Protein 6GP7 (pdb70)

Solvent-accessible surface area: 7954 Å² total; per-residue (Å²): 134,47,105,16,40,21,73,93,0,31,106,75,117,14,110,57,11,111,154,1,28,22,58,69,41,1,2,99,9,1,16,57,0,13,92,0,0,98,45,3,75,120,66,16,110,99,19,80,112,60,15,112,51,17,93,58,121,66,181,130,50,92,18,36,42,136,83,5,70,110,79,108,22,86,70,22,120,162,0,22,74,66,98,42,0,67,132,14,14,64,52,0,51,103,1,1,98,41,2,91,94,69,21,85,110,16,75,109,66,2,56,57,17,106,85,121,104,143,151,34,2,12,42,38,75,134,72,143

InterPro domains:
  IPR007793 DivIVA [PF05103] (8-68)
  IPR007793 DivIVA [PTHR35794] (6-68)
  IPR011229 Cell cycle protein GpsB [MF_02011] (3-94)
  IPR011229 Cell cycle protein GpsB [PIRSF029938] (1-98)
  IPR019933 DivIVA domain [TIGR03544] (8-41)

Structure (mmCIF, N/CA/C/O backbone):
data_6GP7
#
_entry.id   6GP7
#
_cell.length_a   31.472
_cell.length_b   53.753
_cell.length_c   85.912
_cell.angle_alpha   90.000
_cell.angle_beta   90.000
_cell.angle_gamma   90.000
#
_symmetry.space_group_name_H-M   'P 21 21 21'
#
loop_
_entity.id
_entity.type
_entity.pdbx_description
1 polymer 'Cell cycle protein GpsB'
2 polymer PBP1A
3 non-polymer 'MAGNESIUM ION'
4 water water
#
loop_
_atom_site.group_PDB
_atom_site.id
_atom_site.type_symbol
_atom_site.label_atom_id
_atom_site.label_alt_id
_atom_site.label_comp_id
_atom_site.label_asym_id
_atom_site.label_entity_id
_atom_site.label_seq_id
_atom_site.pdbx_PDB_ins_code
_atom_site.Cartn_x
_atom_site.Cartn_y
_atom_site.Cartn_z
_atom_site.occupancy
_atom_site.B_iso_or_equiv
_atom_site.auth_seq_id
_atom_site.auth_comp_id
_atom_site.auth_asym_id
_atom_site.auth_atom_id
_atom_site.pdbx_PDB_model_num
ATOM 1 N N . LYS A 1 4 ? -1.48279 12.28054 1.45413 1.000 52.28784 5 LYS B N 1
ATOM 2 C CA . LYS A 1 4 ? -1.90501 12.18742 0.06473 1.000 45.48081 5 LYS B CA 1
ATOM 3 C C . LYS A 1 4 ? -1.45779 10.85413 -0.53746 1.000 42.21425 5 LYS B C 1
ATOM 4 O O . LYS A 1 4 ? -1.61577 9.79712 0.07409 1.000 47.77264 5 LYS B O 1
ATOM 6 N N . VAL A 1 5 ? -0.89738 10.91001 -1.73309 1.000 44.67509 6 VAL B N 1
ATOM 7 C CA . VAL A 1 5 ? -0.39577 9.71377 -2.39756 1.000 42.57496 6 VAL B CA 1
ATOM 8 C C . VAL A 1 5 ? 0.99308 9.39326 -1.86624 1.000 38.57272 6 VAL B C 1
ATOM 9 O O . VAL A 1 5 ? 1.83391 10.28070 -1.69804 1.000 41.30634 6 VAL B O 1
ATOM 13 N N . LYS A 1 6 ? 1.23772 8.12062 -1.57782 1.000 32.59773 7 LYS B N 1
ATOM 14 C CA . LYS A 1 6 ? 2.48515 7.75632 -0.92011 1.000 38.79065 7 LYS B CA 1
ATOM 15 C C . LYS A 1 6 ? 3.60553 7.47156 -1.91268 1.000 36.99933 7 LYS B C 1
ATOM 16 O O . LYS A 1 6 ? 4.75206 7.86574 -1.68295 1.000 41.54046 7 LYS B O 1
ATOM 22 N N . LEU A 1 7 ? 3.30001 6.81030 -3.01648 1.000 29.70334 8 LEU B N 1
ATOM 23 C CA . LEU A 1 7 ? 4.30533 6.46248 -4.00449 1.000 27.37185 8 LEU B CA 1
ATOM 24 C C . LEU A 1 7 ? 4.13786 7.31931 -5.25513 1.000 31.01883 8 LEU B C 1
ATOM 25 O O . LEU A 1 7 ? 3.24222 8.15948 -5.35962 1.000 36.06987 8 LEU B O 1
ATOM 30 N N . SER A 1 8 ? 5.04674 7.11425 -6.19780 1.000 35.78205 9 SER B N 1
ATOM 31 C CA . SER A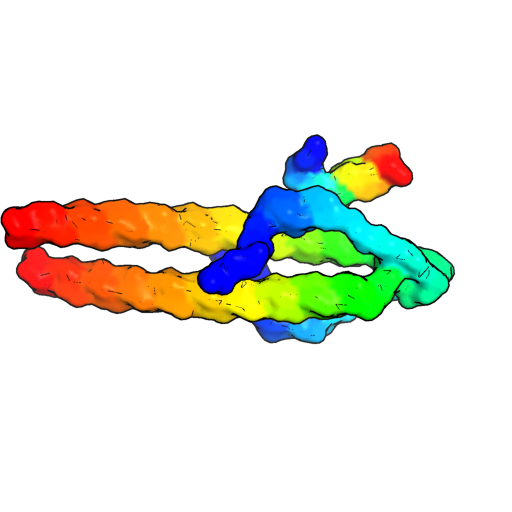 1 8 ? 4.99978 7.73056 -7.51301 1.000 29.35692 9 SER B CA 1
ATOM 32 C C . SER A 1 8 ? 5.41438 6.67506 -8.52012 1.000 29.87752 9 SER B C 1
ATOM 33 O O . SER A 1 8 ? 5.94811 5.62601 -8.15607 1.000 29.30334 9 SER B O 1
ATOM 36 N N . ALA A 1 9 ? 5.15791 6.95640 -9.79763 1.000 29.45677 10 ALA B N 1
ATOM 37 C CA . ALA A 1 9 ? 5.58996 6.04140 -10.84865 1.000 32.41163 10 ALA B CA 1
ATOM 38 C C . ALA A 1 9 ? 7.10291 5.85036 -10.82197 1.000 31.35175 10 ALA B C 1
ATOM 39 O O . ALA A 1 9 ? 7.59754 4.72496 -10.96551 1.000 31.14138 10 ALA B O 1
ATOM 41 N N . LYS A 1 10 ? 7.84850 6.93747 -10.60349 1.000 27.52157 11 LYS B N 1
ATOM 42 C CA . LYS A 1 10 ? 9.30672 6.85745 -10.55100 1.000 27.18574 11 LYS B CA 1
ATOM 43 C C . LYS A 1 10 ? 9.77548 5.99137 -9.38530 1.000 27.26848 11 LYS B C 1
ATOM 44 O O . LYS A 1 10 ? 10.66368 5.15075 -9.55301 1.000 25.32130 11 LYS B O 1
ATOM 47 N N . GLU A 1 11 ? 9.18199 6.17373 -8.20011 1.000 26.32089 12 GLU B N 1
ATOM 48 C CA . GLU A 1 11 ? 9.56077 5.37541 -7.03771 1.000 23.87206 12 GLU B CA 1
ATOM 49 C C . GLU A 1 11 ? 9.26497 3.89058 -7.24587 1.000 27.77202 12 GLU B C 1
ATOM 50 O O . GLU A 1 11 ? 10.02408 3.02970 -6.78850 1.000 26.46816 12 GLU B O 1
ATOM 56 N N . ILE A 1 12 ? 8.14976 3.56665 -7.89878 1.000 24.60407 13 ILE B N 1
ATOM 57 C CA . ILE A 1 12 ? 7.85250 2.16343 -8.17659 1.000 22.06592 13 ILE B CA 1
ATOM 58 C C . ILE A 1 12 ? 8.81853 1.60244 -9.22142 1.000 25.26983 13 ILE B C 1
ATOM 59 O O . ILE A 1 12 ? 9.26460 0.45496 -9.11802 1.000 28.36187 13 ILE B O 1
ATOM 64 N N . LEU A 1 13 ? 9.17743 2.40483 -10.22647 1.000 26.51361 14 LEU B N 1
ATOM 65 C CA . LEU A 1 13 ? 10.15584 1.95266 -11.20929 1.000 26.90604 14 LEU B CA 1
ATOM 66 C C . LEU A 1 13 ? 11.47871 1.59237 -10.55046 1.000 34.26201 14 LEU B C 1
ATOM 67 O O . LEU A 1 13 ? 12.07599 0.55523 -10.86287 1.000 32.42486 14 LEU B O 1
ATOM 72 N N . GLU A 1 14 ? 11.94856 2.42982 -9.63327 1.000 28.33055 15 GLU B N 1
ATOM 73 C CA . GLU A 1 14 ? 13.30394 2.32178 -9.11198 1.000 27.93590 15 GLU B CA 1
ATOM 74 C C . GLU A 1 14 ? 13.39565 1.48049 -7.84631 1.000 27.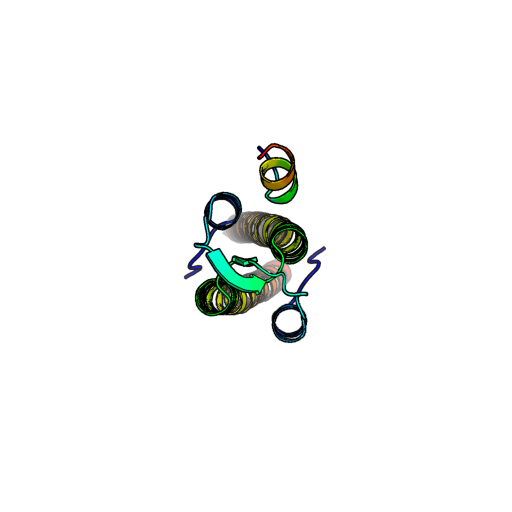23384 15 GLU B C 1
ATOM 75 O O . GLU A 1 14 ? 14.50107 1.26383 -7.34229 1.000 27.68676 15 GLU B O 1
ATOM 81 N N . LYS A 1 15 ? 12.26841 0.98421 -7.33747 1.000 26.95288 16 LYS B N 1
ATOM 82 C CA . LYS A 1 15 ? 12.25937 0.17295 -6.12374 1.000 24.32882 16 LYS B CA 1
ATOM 83 C C . LYS A 1 15 ? 13.06802 -1.10909 -6.28457 1.000 26.68966 16 LYS B C 1
ATOM 84 O O . LYS A 1 15 ? 12.84696 -1.89173 -7.21464 1.000 33.00891 16 LYS B O 1
ATOM 90 N N . GLU A 1 16 ? 13.98483 -1.34557 -5.35178 1.000 24.84659 17 GLU B N 1
ATOM 91 C CA . GLU A 1 16 ? 14.72669 -2.59814 -5.29965 1.000 31.27805 17 GLU B CA 1
ATOM 92 C C . GLU A 1 16 ? 14.26667 -3.40694 -4.09432 1.000 30.76175 17 GLU B C 1
ATOM 93 O O . GLU A 1 16 ? 14.39822 -2.95536 -2.95250 1.000 40.73281 17 GLU B O 1
ATOM 99 N N . PHE A 1 17 ? 13.74122 -4.60245 -4.35148 1.000 22.50124 18 PHE B N 1
ATOM 100 C CA . PHE A 1 17 ? 13.38015 -5.54425 -3.30120 1.000 17.40095 18 PHE B CA 1
ATOM 101 C C . PHE A 1 17 ? 14.56746 -6.43854 -2.97852 1.000 24.69575 18 PHE B C 1
ATOM 102 O O . PHE A 1 17 ? 15.26728 -6.90492 -3.88276 1.000 25.02370 18 PHE B O 1
ATOM 110 N N . LYS A 1 18 ? 14.77644 -6.69532 -1.69464 1.000 23.20872 19 LYS B N 1
ATOM 111 C CA . LYS A 1 18 ? 15.73624 -7.72315 -1.34377 1.000 32.00026 19 LYS B CA 1
ATOM 112 C C . LYS A 1 18 ? 15.16990 -9.08310 -1.72758 1.000 24.41523 19 LYS B C 1
ATOM 113 O O . LYS A 1 18 ? 13.97418 -9.24463 -1.97197 1.000 19.44572 19 LYS B O 1
ATOM 118 N N . THR A 1 19 ? 16.05336 -10.06168 -1.80255 1.000 25.47333 20 THR B N 1
ATOM 119 C CA . THR A 1 19 ? 15.68806 -11.39942 -2.22655 1.000 19.46632 20 THR B CA 1
ATOM 120 C C . THR A 1 19 ? 15.70747 -12.35263 -1.03887 1.000 15.10499 20 THR B C 1
ATOM 121 O O . THR A 1 19 ? 16.22446 -12.04932 0.03602 1.000 17.40382 20 THR B O 1
ATOM 125 N N . GLY A 1 20 ? 15.10435 -13.51023 -1.24765 1.000 19.62770 21 GLY B N 1
ATOM 126 C CA . GLY A 1 20 ? 15.11873 -14.55060 -0.23760 1.000 17.83781 21 GLY B CA 1
ATOM 127 C C . GLY A 1 20 ? 14.67261 -15.84982 -0.85914 1.000 17.81613 21 GLY B C 1
ATOM 128 O O . GLY A 1 20 ? 14.20673 -15.89128 -1.99960 1.000 18.41510 21 GLY B O 1
ATOM 129 N N . VAL A 1 21 ? 14.81020 -16.91481 -0.06964 1.000 18.40990 22 VAL B N 1
ATOM 130 C CA . VAL A 1 21 ? 14.36646 -18.22975 -0.50337 1.000 16.90250 22 VAL B CA 1
ATOM 131 C C . VAL A 1 21 ? 12.85568 -18.21689 -0.70592 1.000 15.44454 22 VAL B C 1
ATOM 132 O O . VAL A 1 21 ? 12.10418 -17.60226 0.06698 1.000 17.82236 22 VAL B O 1
ATOM 136 N N . ARG A 1 22 ? 12.39848 -18.87275 -1.77776 1.000 15.10332 23 ARG B N 1
ATOM 137 C CA . ARG A 1 22 ? 10.96707 -18.94434 -2.10332 1.000 16.34602 23 ARG B CA 1
ATOM 138 C C . ARG A 1 22 ? 10.34079 -17.55692 -2.22017 1.000 18.61486 23 ARG B C 1
ATOM 139 O O . ARG A 1 22 ? 9.14164 -17.38091 -1.98271 1.000 19.67236 23 ARG B O 1
ATOM 147 N N . GLY A 1 23 ? 11.12989 -16.57655 -2.60778 1.000 20.06462 24 GLY B N 1
ATOM 148 C CA . GLY A 1 23 ? 10.57586 -15.28164 -2.91933 1.000 24.00138 24 GLY B CA 1
ATOM 149 C C . GLY A 1 23 ? 9.76234 -15.33994 -4.19462 1.000 25.92821 24 GLY B C 1
ATOM 150 O O . GLY A 1 23 ? 9.80468 -16.30834 -4.95244 1.000 19.33488 24 GLY B O 1
ATOM 151 N N . TYR A 1 24 ? 9.00688 -14.27128 -4.43656 1.000 18.69012 25 TYR B N 1
ATOM 152 C CA . TYR A 1 24 ? 8.21317 -14.19684 -5.65542 1.000 18.96911 25 TYR B CA 1
ATOM 153 C C . TYR A 1 24 ? 9.12510 -14.12159 -6.87247 1.000 20.87842 25 TYR B C 1
ATOM 154 O O . TYR A 1 24 ? 10.11927 -13.39233 -6.87107 1.000 18.67271 25 TYR B O 1
ATOM 163 N N . LYS A 1 25 ? 8.76205 -14.84499 -7.93363 1.000 19.91115 26 LYS B N 1
ATOM 164 C CA . LYS A 1 25 ? 9.54435 -14.80263 -9.16840 1.000 23.35157 26 LYS B CA 1
ATOM 165 C C . LYS A 1 25 ? 9.65903 -13.36622 -9.68274 1.000 24.01047 26 LYS B C 1
ATOM 166 O O . LYS A 1 25 ? 8.65169 -12.68109 -9.86320 1.000 19.08620 26 LYS B O 1
ATOM 168 N N . GLN A 1 26 ? 10.89475 -12.91716 -9.93064 1.000 18.87914 27 GLN B N 1
ATOM 169 C CA . GLN A 1 26 ? 11.13375 -11.51117 -10.25771 1.000 21.08926 27 GLN B CA 1
ATOM 170 C C . GLN A 1 26 ? 10.38885 -11.08922 -11.50892 1.000 23.73392 27 GLN B C 1
ATOM 171 O O . GLN A 1 26 ? 9.87862 -9.96537 -11.58229 1.000 22.44036 27 GLN B O 1
ATOM 177 N N . GLU A 1 27 ? 10.33825 -11.96228 -12.51720 1.000 21.13582 28 GLU B N 1
ATOM 178 C CA . GLU A 1 27 ? 9.66269 -11.60047 -13.75729 1.000 22.95478 28 GLU B CA 1
ATOM 179 C C . GLU A 1 27 ? 8.17556 -11.33884 -13.52489 1.000 24.55305 28 GLU B C 1
ATOM 180 O O . GLU A 1 27 ? 7.61524 -10.37432 -14.06360 1.000 26.76418 28 GLU B O 1
ATOM 186 N N . ASP A 1 28 ? 7.52306 -12.19045 -12.73090 1.000 20.77671 29 ASP B N 1
ATOM 187 C CA . ASP A 1 28 ? 6.11017 -11.99415 -12.40091 1.000 21.36870 29 ASP B CA 1
ATOM 188 C C . ASP A 1 28 ? 5.88582 -10.65517 -11.71367 1.000 19.89801 29 ASP B C 1
ATOM 189 O O . ASP A 1 28 ? 4.96402 -9.91425 -12.06176 1.000 22.92613 29 ASP B O 1
ATOM 194 N N . VAL A 1 29 ? 6.70841 -10.34084 -10.71230 1.000 20.29638 30 VAL B N 1
ATOM 195 C CA . VAL A 1 29 ? 6.50748 -9.11113 -9.94956 1.000 21.85325 30 VAL B CA 1
ATOM 196 C C . VAL A 1 29 ? 6.80778 -7.88971 -10.81246 1.000 22.26596 30 VAL B C 1
ATOM 197 O O . VAL A 1 29 ? 6.09543 -6.87988 -10.74839 1.000 18.11811 30 VAL B O 1
ATOM 201 N N . ASP A 1 30 ? 7.86598 -7.94989 -11.62878 1.000 20.02867 31 ASP B N 1
ATOM 202 C CA . ASP A 1 30 ? 8.25928 -6.75597 -12.37230 1.000 19.61250 31 ASP B CA 1
ATOM 203 C C . ASP A 1 30 ? 7.29204 -6.45836 -13.50738 1.000 21.74773 31 ASP B C 1
ATOM 204 O O . ASP A 1 30 ? 7.02887 -5.28425 -13.80883 1.000 22.78135 31 ASP B O 1
ATOM 209 N N . LYS A 1 31 ? 6.76549 -7.49707 -14.16793 1.000 22.22710 32 LYS B N 1
ATOM 210 C CA . LYS A 1 31 ? 5.75450 -7.25138 -15.19294 1.000 21.23804 32 LYS B CA 1
ATOM 211 C C . LYS A 1 31 ? 4.47506 -6.68186 -14.58833 1.000 18.64245 32 LYS B C 1
ATOM 212 O O . LYS A 1 31 ? 3.81068 -5.84641 -15.21764 1.000 19.63329 32 LYS B O 1
ATOM 218 N N . PHE A 1 32 ? 4.11349 -7.12743 -13.38509 1.000 19.57883 33 PHE B N 1
ATOM 219 C CA . PHE A 1 32 ? 2.91909 -6.61330 -12.71542 1.000 18.81861 33 PHE B CA 1
ATOM 220 C C . PHE A 1 32 ? 3.10968 -5.16768 -12.26573 1.000 19.68930 33 PHE B C 1
ATOM 221 O O . PHE A 1 32 ? 2.20198 -4.33764 -12.41063 1.000 19.24183 33 PHE B O 1
ATOM 229 N N . LEU A 1 33 ? 4.28234 -4.84518 -11.71256 1.000 17.13878 34 LEU B N 1
ATOM 230 C CA . LEU A 1 33 ? 4.52824 -3.47097 -11.28437 1.000 18.59591 34 LEU B CA 1
ATOM 231 C C . LEU A 1 33 ? 4.64968 -2.52049 -12.46913 1.000 18.55390 34 LEU B C 1
ATOM 232 O O . LEU A 1 33 ? 4.37477 -1.32994 -12.31923 1.000 19.65617 34 LEU B O 1
ATOM 237 N N . ASP A 1 34 ? 5.08520 -3.00823 -13.63884 1.000 18.28306 35 ASP B N 1
ATOM 238 C CA . ASP A 1 34 ? 5.10093 -2.15867 -14.83222 1.000 22.64747 35 ASP B CA 1
ATOM 239 C C . ASP A 1 34 ? 3.69025 -1.74429 -15.23537 1.000 19.63163 35 ASP B C 1
ATOM 240 O O . ASP A 1 34 ? 3.48361 -0.65152 -15.77299 1.000 22.28510 35 ASP B O 1
ATOM 245 N N . MET A 1 35 ? 2.70810 -2.61268 -15.02209 1.000 19.84702 36 MET B N 1
ATOM 246 C CA . MET A 1 35 ? 1.33331 -2.20079 -15.28906 1.000 20.47584 36 MET B CA 1
ATOM 247 C C . MET A 1 35 ? 0.86584 -1.17113 -14.27326 1.000 20.50970 36 MET B C 1
ATOM 248 O O . MET A 1 35 ? 0.17966 -0.21013 -14.62850 1.000 26.75246 36 MET B O 1
ATOM 253 N N . ILE A 1 36 ? 1.23147 -1.35639 -13.00423 1.000 20.80705 37 ILE B N 1
ATOM 254 C CA . ILE A 1 36 ? 0.90453 -0.37087 -11.97666 1.000 21.71004 37 ILE B CA 1
ATOM 255 C C . ILE A 1 36 ? 1.54807 0.97895 -12.29920 1.000 26.38463 37 ILE B C 1
ATOM 256 O O . ILE A 1 36 ? 0.93485 2.03803 -12.10585 1.000 23.96060 37 ILE B O 1
ATOM 261 N N . ILE A 1 37 ? 2.78556 0.96537 -12.80529 1.000 22.25406 38 ILE B N 1
ATOM 262 C CA . ILE A 1 37 ? 3.46389 2.20893 -13.16737 1.000 20.16702 38 ILE B CA 1
ATOM 263 C C . ILE A 1 37 ? 2.69113 2.95194 -14.25209 1.000 21.75705 38 ILE B C 1
ATOM 264 O O . ILE A 1 37 ? 2.54657 4.18000 -14.20020 1.000 26.02587 38 ILE B O 1
ATOM 269 N N . LYS A 1 38 ? 2.21044 2.23179 -15.26783 1.000 20.76227 39 LYS B N 1
ATOM 270 C CA . LYS A 1 38 ? 1.41895 2.89015 -16.30290 1.000 22.02542 39 LYS B CA 1
ATOM 271 C C . LYS A 1 38 ? 0.13970 3.46912 -15.71336 1.000 21.72159 39 LYS B C 1
ATOM 272 O O . LYS A 1 38 ? -0.31344 4.54530 -16.12411 1.000 22.53018 39 LYS B O 1
ATOM 278 N N . ASP A 1 39 ? -0.45905 2.76469 -14.74972 1.000 25.23333 40 ASP B N 1
ATOM 279 C CA . ASP A 1 39 ? -1.66342 3.27052 -14.09337 1.000 24.32249 40 ASP B CA 1
ATOM 280 C C . ASP A 1 39 ? -1.38205 4.56148 -13.33336 1.000 24.16216 40 ASP B C 1
ATOM 281 O O . ASP A 1 39 ? -2.17447 5.50404 -13.39997 1.000 23.24347 40 ASP B O 1
ATOM 286 N N . TYR A 1 40 ? -0.27786 4.61759 -12.57568 1.000 20.77257 41 TYR B N 1
ATOM 287 C CA . TYR A 1 40 ? 0.04597 5.85906 -11.87318 1.000 22.31180 41 TYR B CA 1
ATOM 288 C C . TYR A 1 40 ? 0.15368 7.02049 -12.85011 1.000 20.37199 41 TYR B C 1
ATOM 289 O O . TYR A 1 40 ? -0.29566 8.13270 -12.55537 1.000 24.28412 41 TYR B O 1
ATOM 298 N N . GLU A 1 41 ? 0.76971 6.78297 -14.01117 1.000 21.34586 42 GLU B N 1
ATOM 299 C CA . GLU A 1 41 ? 0.87429 7.82987 -15.01983 1.000 24.70922 42 GLU B CA 1
ATOM 300 C C . GLU A 1 41 ? -0.50311 8.23306 -15.52679 1.000 27.72953 42 GLU B C 1
ATOM 301 O O . GLU A 1 41 ? -0.78401 9.42332 -15.72206 1.000 24.86017 42 GLU B O 1
ATOM 307 N N . THR A 1 42 ? -1.37519 7.25017 -15.74558 1.000 24.89415 43 THR B N 1
ATOM 308 C CA . THR A 1 42 ? -2.72403 7.53279 -16.22712 1.000 26.58474 43 THR B CA 1
ATOM 309 C C . THR A 1 42 ? -3.49756 8.35031 -15.20245 1.000 24.72308 43 THR B C 1
ATOM 310 O O . THR A 1 42 ? -4.13814 9.35273 -15.54417 1.000 24.92946 43 THR B O 1
ATOM 314 N N . PHE A 1 43 ? -3.41294 7.94728 -13.93182 1.000 23.99264 44 PHE B N 1
ATOM 315 C CA . PHE A 1 43 ? -4.08755 8.65263 -12.84332 1.000 24.66586 44 PHE B CA 1
ATOM 316 C C . PHE A 1 43 ? -3.64012 10.10714 -12.76380 1.000 28.84698 44 PHE B C 1
ATOM 317 O O . PHE A 1 43 ? -4.46268 11.01832 -12.62804 1.000 24.67576 44 PHE B O 1
ATOM 325 N N . HIS A 1 44 ? -2.32948 10.34292 -12.82428 1.000 26.82310 45 HIS B N 1
ATOM 326 C CA . HIS A 1 44 ? -1.82451 11.70195 -12.68579 1.000 32.47408 45 HIS B CA 1
ATOM 327 C C . HIS A 1 44 ? -2.20541 12.55657 -13.88385 1.000 32.69575 45 HIS B C 1
ATOM 328 O O . HIS A 1 44 ? -2.53848 13.73298 -13.72670 1.000 29.45315 45 HIS B O 1
ATOM 335 N N . GLN A 1 45 ? -2.17431 11.98567 -15.08677 1.000 30.65008 46 GLN B N 1
ATOM 336 C CA . GLN A 1 45 ? -2.57179 12.75889 -16.25663 1.000 31.19759 46 GLN B CA 1
ATOM 337 C C . GLN A 1 45 ? -4.04313 13.13727 -16.18693 1.000 31.06447 46 GLN B C 1
ATOM 338 O O . GLN A 1 45 ? -4.41346 14.26936 -16.51277 1.000 33.16191 46 GLN B O 1
ATOM 344 N N . GLU A 1 46 ? -4.89640 12.20804 -15.76239 1.000 30.54847 47 GLU B N 1
ATOM 345 C CA . GLU A 1 46 ? -6.31224 12.52745 -15.63736 1.000 29.92746 47 GLU B CA 1
ATOM 346 C C . GLU A 1 46 ? -6.54021 13.61454 -14.59445 1.000 28.90046 47 GLU B C 1
ATOM 347 O O . GLU A 1 46 ? -7.33395 14.53807 -14.80973 1.000 30.76764 47 GLU B O 1
ATOM 353 N N . ILE A 1 47 ? -5.84547 13.52992 -13.46093 1.000 28.31513 48 ILE B N 1
ATOM 354 C CA . ILE A 1 47 ? -6.00474 14.54038 -12.41524 1.000 26.20140 48 ILE B CA 1
ATOM 355 C C . ILE A 1 47 ? -5.55260 15.90325 -12.91720 1.000 27.93000 48 ILE B C 1
ATOM 356 O O . ILE A 1 47 ? -6.24699 16.91185 -12.73322 1.000 29.23846 48 ILE B O 1
ATOM 361 N N . GLU A 1 48 ? -4.39381 15.95850 -13.58246 1.000 33.11123 49 GLU B N 1
ATOM 362 C CA . GLU A 1 48 ? -3.93918 17.23236 -14.13972 1.000 36.20279 49 GLU B CA 1
ATOM 363 C C . GLU A 1 48 ? -4.92372 17.77364 -15.16354 1.000 36.31024 49 GLU B C 1
ATOM 364 O O . GLU A 1 48 ? -5.17771 18.98039 -15.20181 1.000 38.37225 49 GLU B O 1
ATOM 370 N N . GLU A 1 49 ? -5.46989 16.90477 -16.01893 1.000 35.70966 50 GLU B N 1
ATOM 371 C CA . GLU A 1 49 ? -6.47613 17.35590 -16.97701 1.000 33.77352 50 GLU B CA 1
ATOM 372 C C . GLU A 1 49 ? -7.67816 17.94457 -16.25324 1.000 31.78731 50 GLU B C 1
ATOM 373 O O .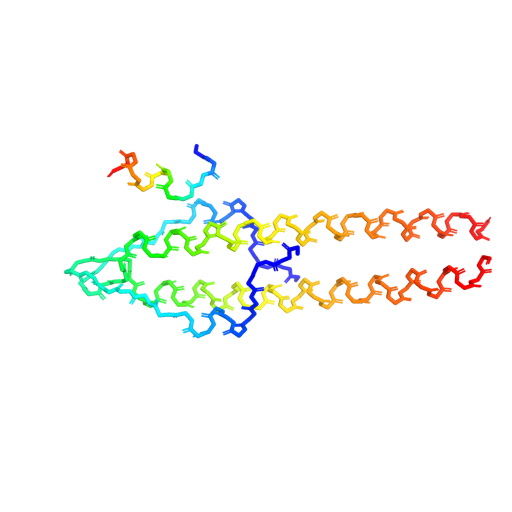 GLU A 1 49 ? -8.18861 19.00434 -16.62752 1.000 33.66518 50 GLU B O 1
ATOM 379 N N . LEU A 1 50 ? -8.15274 17.25790 -15.21604 1.000 34.00121 51 LEU B N 1
ATOM 380 C CA . LEU A 1 50 ? -9.33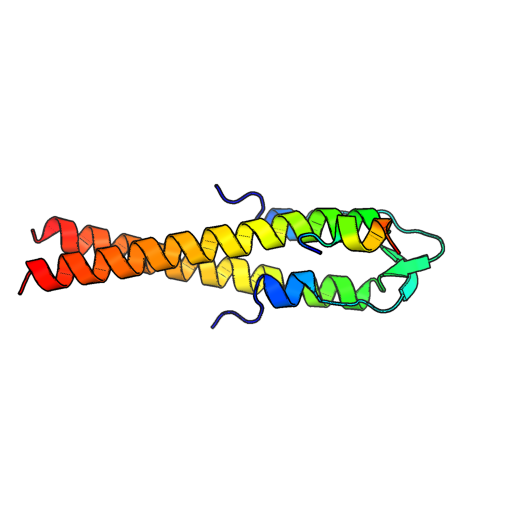647 17.72086 -14.50121 1.000 32.52559 51 LEU B CA 1
ATOM 381 C C . LEU A 1 50 ? -9.04845 18.98857 -13.71243 1.000 30.81123 51 LEU B C 1
ATOM 382 O O . LEU A 1 50 ? -9.88290 19.90007 -13.66644 1.000 30.43068 51 LEU B O 1
ATOM 387 N N . GLN A 1 51 ? -7.88133 19.05956 -13.06923 1.000 29.35116 52 GLN B N 1
ATOM 388 C CA . GLN A 1 51 ? -7.51962 20.27644 -12.34998 1.000 32.96362 52 GLN B CA 1
ATOM 389 C C . GLN A 1 51 ? -7.43306 21.46926 -13.29300 1.000 37.17050 52 GLN B C 1
ATOM 390 O O . GLN A 1 51 ? -7.81297 22.58925 -12.92746 1.000 36.58830 52 GLN B O 1
ATOM 396 N N . GLN A 1 52 ? -6.94436 21.25361 -14.51461 1.000 37.33047 53 GLN B N 1
ATOM 397 C CA . GLN A 1 52 ? -6.89373 22.35386 -15.47298 1.000 37.65601 53 GLN B CA 1
ATOM 398 C C . GLN A 1 52 ? -8.28561 22.73659 -15.95315 1.000 35.51737 53 GLN B C 1
ATOM 399 O O . GLN A 1 52 ? -8.58430 23.92518 -16.12052 1.000 38.40646 53 GLN B O 1
ATOM 405 N N . GLU A 1 53 ? -9.14597 21.74877 -16.20619 1.000 36.14828 54 GLU B N 1
ATOM 406 C CA . GLU A 1 53 ? -10.51472 22.06945 -16.59155 1.000 41.82562 54 GLU B CA 1
ATOM 407 C C . GLU A 1 53 ? -11.22132 22.82222 -15.47418 1.000 36.39361 54 GLU B C 1
ATOM 408 O O . GLU A 1 53 ? -11.86323 23.84633 -15.71487 1.000 35.83747 54 GLU B O 1
ATOM 414 N N . ASN A 1 54 ? -11.11354 22.31100 -14.24432 1.000 37.35947 55 ASN B N 1
ATOM 415 C CA . ASN A 1 54 ? -11.68011 22.96684 -13.06766 1.000 40.97806 55 ASN B CA 1
ATOM 416 C C . ASN A 1 54 ? -11.25508 24.42602 -12.99310 1.000 40.55028 55 ASN B C 1
ATOM 417 O O . ASN A 1 54 ? -12.07130 25.31835 -12.73518 1.000 38.57855 55 ASN B O 1
ATOM 422 N N . LEU A 1 55 ? -9.97192 24.68825 -13.22930 1.000 41.48523 56 LEU B N 1
ATOM 423 C CA . LEU A 1 55 ? -9.48730 26.05870 -13.17653 1.000 42.68721 56 LEU B CA 1
ATOM 424 C C . LEU A 1 55 ? -10.10512 26.90948 -14.28122 1.000 45.22234 56 LEU B C 1
ATOM 425 O O . LEU A 1 55 ? -10.51078 28.05202 -14.03463 1.000 43.81975 56 LEU B O 1
ATOM 430 N N . GLN A 1 56 ? -10.19436 26.36767 -15.50284 1.000 43.08373 57 GLN B N 1
ATOM 431 C CA . GLN A 1 56 ? -10.74854 27.13602 -16.61395 1.000 43.81644 57 GLN B CA 1
ATOM 432 C C . GLN A 1 56 ? -12.23633 27.39927 -16.41771 1.000 45.31741 57 GLN B C 1
ATOM 433 O O . GLN A 1 56 ? -12.72299 28.48858 -16.74161 1.000 43.69247 57 GLN B O 1
ATOM 435 N N . LEU A 1 57 ? -12.97733 26.41732 -15.89051 1.000 44.90533 58 LEU B N 1
ATOM 436 C CA . LEU A 1 57 ? -14.39551 26.63756 -15.61608 1.000 41.64400 58 LEU B CA 1
ATOM 437 C C . LEU A 1 57 ? -14.57994 27.72375 -14.56585 1.000 43.86196 58 LEU B C 1
ATOM 438 O O . LEU A 1 57 ? -15.45059 28.59216 -14.70185 1.000 43.49060 58 LEU B O 1
ATOM 443 N N . LYS A 1 58 ? -13.76109 27.69126 -13.51239 1.000 39.12713 59 LYS B N 1
ATOM 444 C CA . LYS A 1 58 ? -13.82751 28.72312 -12.48694 1.000 43.89572 59 LYS B CA 1
ATOM 445 C C . LYS A 1 58 ? -13.57907 30.10354 -13.08545 1.000 44.34990 59 LYS B C 1
ATOM 446 O O . LYS A 1 58 ? -14.34640 31.04468 -12.84132 1.000 38.22403 59 LYS B O 1
ATOM 452 N N . LYS A 1 59 ? -12.52155 30.23750 -13.89439 1.000 42.10756 60 LYS B N 1
ATOM 453 C CA . LYS A 1 59 ? -12.20172 31.54091 -14.47554 1.000 43.72714 60 LYS B CA 1
ATOM 454 C C . LYS A 1 59 ? -13.35053 32.06934 -15.32854 1.000 48.91301 60 LYS B C 1
ATOM 455 O O . LYS A 1 59 ? -13.66657 33.26542 -15.28440 1.000 46.96109 60 LYS B O 1
ATOM 457 N N . GLN A 1 60 ? -13.99656 31.19328 -16.10252 1.000 47.41960 61 GLN B N 1
ATOM 458 C CA . GLN A 1 60 ? -15.11365 31.61772 -16.93910 1.000 54.53762 61 GLN B CA 1
ATOM 459 C C . GLN A 1 60 ? -16.33985 32.00510 -16.12407 1.000 59.44915 61 GLN B C 1
ATOM 460 O O . GLN A 1 60 ? -17.20363 32.72372 -16.63433 1.000 60.85218 61 GLN B O 1
ATOM 466 N N . LEU A 1 61 ? -16.4360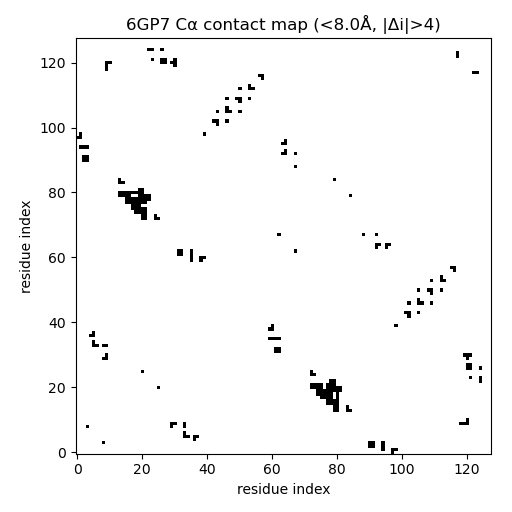7 31.55379 -14.87362 1.000 60.53434 62 LEU B N 1
ATOM 467 C CA . LEU A 1 61 ? -17.56345 31.94337 -14.03621 1.000 55.34254 62 LEU B CA 1
ATOM 468 C C . LEU A 1 61 ? -17.39217 33.34827 -13.47593 1.000 56.78404 62 LEU B C 1
ATOM 469 O O . LEU A 1 61 ? -18.37548 34.08276 -13.32990 1.000 61.64292 62 LEU B O 1
ATOM 474 N N . GLU A 1 62 ? -16.16680 33.74683 -13.16066 1.000 53.48797 63 GLU B N 1
ATOM 475 C CA . GLU A 1 62 ? -15.96570 35.07583 -12.60234 1.000 62.97650 63 GLU B CA 1
ATOM 476 C C . GLU A 1 62 ? -15.78137 36.12122 -13.69592 1.000 68.13386 63 GLU B C 1
ATOM 477 O O . GLU A 1 62 ? -16.02438 35.84641 -14.87099 1.000 73.72779 63 GLU B O 1
ATOM 483 N N . LYS B 1 4 ? -8.72568 2.59410 -19.69996 1.000 44.18274 5 LYS A N 1
ATOM 484 C CA . LYS B 1 4 ? -7.64831 3.51541 -19.35484 1.000 46.87520 5 LYS A CA 1
ATOM 485 C C . LYS B 1 4 ? -6.75716 2.89990 -18.27894 1.000 43.99843 5 LYS A C 1
ATOM 486 O O . LYS B 1 4 ? -5.59756 2.56252 -18.52232 1.000 45.86934 5 LYS A O 1
ATOM 488 N N . VAL B 1 5 ? -7.30452 2.74029 -17.08850 1.000 42.54515 6 VAL A N 1
ATOM 489 C CA . VAL B 1 5 ? -6.58657 2.11204 -15.98778 1.000 34.76330 6 VAL A CA 1
ATOM 490 C C . VAL B 1 5 ? -6.68193 0.59677 -16.13146 1.000 33.81886 6 VAL A C 1
ATOM 491 O O . VAL B 1 5 ? -7.76711 0.05031 -16.35916 1.000 38.30082 6 VAL A O 1
ATOM 495 N N . LYS B 1 6 ? -5.54147 -0.08219 -15.99463 1.000 29.11584 7 LYS A N 1
ATOM 496 C CA . LYS B 1 6 ? -5.42718 -1.52541 -16.18304 1.000 35.36441 7 LYS A CA 1
ATOM 497 C C . LYS B 1 6 ? -5.77258 -2.32488 -14.93195 1.000 30.06224 7 LYS A C 1
ATOM 498 O O . LYS B 1 6 ? -6.39878 -3.38402 -15.02858 1.000 34.03717 7 LYS A O 1
ATOM 504 N N . LEU B 1 7 ? -5.35706 -1.87422 -13.76053 1.000 25.44352 8 LEU A N 1
ATOM 505 C CA . LEU B 1 7 ? -5.52584 -2.67483 -12.55996 1.000 27.74191 8 LEU A CA 1
ATOM 506 C C . LEU B 1 7 ? -6.49882 -1.99866 -11.59669 1.000 26.77882 8 LEU A C 1
ATOM 507 O O . LEU B 1 7 ? -7.12705 -0.98778 -11.91286 1.000 28.19652 8 LEU A O 1
ATOM 512 N N . SER B 1 8 ? -6.61506 -2.57065 -10.40433 1.000 31.02193 9 SER A N 1
ATOM 513 C CA . SER B 1 8 ? -7.53070 -2.08823 -9.38452 1.000 27.80535 9 SER A CA 1
ATOM 514 C C . SER B 1 8 ? -7.05838 -2.65254 -8.06171 1.000 29.58234 9 SER A C 1
ATOM 515 O O . SER B 1 8 ? -6.25005 -3.58385 -8.02605 1.000 24.52696 9 SER A O 1
ATOM 518 N N . ALA B 1 9 ? -7.56426 -2.07298 -6.97163 1.000 24.88119 10 ALA A N 1
ATOM 519 C CA . ALA B 1 9 ? -7.28168 -2.62893 -5.65375 1.000 29.18599 10 ALA A CA 1
ATOM 520 C C . ALA B 1 9 ? -7.56517 -4.12787 -5.61150 1.000 27.41551 10 ALA A C 1
ATOM 521 O O . ALA B 1 9 ? -6.75752 -4.90602 -5.09480 1.000 23.71202 10 ALA A O 1
ATOM 523 N N . LYS B 1 10 ? -8.70739 -4.55199 -6.15680 1.000 23.87335 11 LYS A N 1
ATOM 524 C CA . LYS B 1 10 ? -9.08707 -5.95367 -6.05169 1.000 22.35917 11 LYS A CA 1
ATOM 525 C C . LYS B 1 10 ? -8.22207 -6.83262 -6.95060 1.000 18.66010 11 LYS A C 1
ATOM 526 O O . LYS B 1 10 ? -7.85957 -7.94603 -6.56927 1.000 20.42049 11 LYS A O 1
ATOM 532 N N . GLU B 1 11 ? -7.85702 -6.33873 -8.13687 1.000 21.38044 12 GLU A N 1
ATOM 533 C CA . GLU B 1 11 ? -6.96593 -7.10361 -8.99997 1.000 20.91093 12 GLU A CA 1
ATOM 534 C C . GLU B 1 11 ? -5.58237 -7.25973 -8.37961 1.000 21.83987 12 GLU A C 1
ATOM 535 O O . GLU B 1 11 ? -4.93581 -8.29664 -8.56862 1.000 17.94223 12 GLU A O 1
ATOM 541 N N . ILE B 1 12 ? -5.12043 -6.26337 -7.62310 1.000 18.11838 13 ILE A N 1
ATOM 542 C CA . ILE B 1 12 ? -3.81965 -6.39626 -6.96673 1.000 18.78730 13 ILE A CA 1
ATOM 543 C C . ILE B 1 12 ? -3.88486 -7.42473 -5.84531 1.000 20.03315 13 ILE A C 1
ATOM 544 O O . ILE B 1 12 ? -2.96573 -8.23582 -5.67381 1.000 22.47154 13 ILE A O 1
ATOM 549 N N . LEU B 1 13 ? -4.96601 -7.40434 -5.05858 1.000 18.85999 14 LEU A N 1
ATOM 550 C CA . LEU B 1 13 ? -5.13118 -8.38551 -3.99195 1.000 21.48083 14 LEU A CA 1
ATOM 551 C C . LEU B 1 13 ? -5.19520 -9.79915 -4.55943 1.000 20.37143 14 LEU A C 1
ATOM 552 O O . LEU B 1 13 ? -4.65743 -10.74578 -3.96898 1.000 23.60411 14 LEU A O 1
ATOM 554 N N . GLU B 1 14 ? -5.88066 -9.96967 -5.69149 1.000 16.81158 15 GLU A N 1
ATOM 555 C CA . GLU B 1 14 ? -6.08861 -11.30182 -6.24800 1.000 17.49523 15 GLU A CA 1
ATOM 556 C C . GLU B 1 14 ? -4.85064 -11.84360 -6.95084 1.000 20.44179 15 GLU A C 1
ATOM 557 O O . GLU B 1 14 ? -4.73886 -13.06051 -7.13084 1.000 24.10690 15 GLU A O 1
ATOM 563 N N . LYS B 1 15 ? -3.92471 -10.97582 -7.33921 1.000 19.83888 16 LYS A N 1
ATOM 564 C CA . LYS B 1 15 ? -2.76815 -11.40029 -8.12259 1.000 17.76339 16 LYS A CA 1
ATOM 565 C C . LYS B 1 15 ? -1.92544 -12.42667 -7.37181 1.000 20.07944 16 LYS A C 1
ATOM 566 O O . LYS B 1 15 ? -1.50566 -12.18927 -6.23622 1.000 22.44144 16 LYS A O 1
ATOM 572 N N . GLU B 1 16 ? -1.66611 -13.56554 -8.02074 1.000 19.53613 17 GLU A N 1
ATOM 573 C CA . GLU B 1 16 ? -0.77407 -14.59663 -7.50576 1.000 21.75808 17 GLU A CA 1
ATOM 574 C C . GLU B 1 16 ? 0.55513 -14.50941 -8.24191 1.000 21.75237 17 GLU A C 1
ATOM 575 O O . GLU B 1 16 ? 0.58900 -14.26882 -9.45021 1.000 29.22887 17 GLU A O 1
ATOM 578 N N . PHE B 1 17 ? 1.65002 -14.67913 -7.51623 1.000 21.82169 18 PHE A N 1
ATOM 579 C CA . PHE B 1 17 ? 2.97364 -14.69868 -8.12383 1.000 21.87833 18 PHE A CA 1
ATOM 580 C C . PHE B 1 17 ? 3.58053 -16.08037 -7.97141 1.000 20.15678 18 PHE A C 1
ATOM 581 O O . PHE B 1 17 ? 3.50903 -16.68096 -6.89770 1.000 22.63091 18 PHE A O 1
ATOM 589 N N . LYS B 1 18 ? 4.19325 -16.57735 -9.03360 1.000 19.84438 19 LYS A N 1
ATOM 590 C CA . LYS B 1 18 ? 4.98243 -17.78987 -8.88650 1.000 25.61041 19 LYS A CA 1
ATOM 591 C C . LYS B 1 18 ? 6.15584 -17.51434 -7.95722 1.000 23.02568 19 LYS A C 1
ATOM 592 O O . LYS B 1 18 ? 6.59691 -16.37813 -7.79744 1.000 23.02409 19 LYS A O 1
ATOM 595 N N . THR B 1 19 ? 6.65388 -18.56084 -7.31743 1.000 23.94318 20 THR A N 1
ATOM 596 C CA . THR B 1 19 ? 7.86464 -18.41550 -6.52787 1.000 24.41673 20 THR A CA 1
ATOM 597 C C . THR B 1 19 ? 9.01379 -19.13215 -7.22565 1.000 23.43883 20 THR A C 1
ATOM 598 O O . THR B 1 19 ? 8.81138 -19.97718 -8.09875 1.000 24.23221 20 THR A O 1
ATOM 602 N N . GLY B 1 20 ? 10.23752 -18.76042 -6.86082 1.000 23.18510 21 GLY A N 1
ATOM 603 C CA . GLY B 1 20 ? 11.41682 -19.45151 -7.33025 1.000 27.21263 21 GLY A CA 1
ATOM 604 C C . GLY B 1 20 ? 12.18533 -20.01017 -6.14931 1.000 28.31319 21 GLY A C 1
ATOM 605 O O . GLY B 1 20 ? 11.83542 -19.77467 -4.99277 1.000 25.82414 21 GLY A O 1
ATOM 606 N N . VAL B 1 21 ? 13.24775 -20.75995 -6.46280 1.000 20.10527 22 VAL A N 1
ATOM 607 C CA . VAL B 1 21 ? 14.20914 -21.10133 -5.41863 1.000 19.39485 22 VAL A CA 1
ATOM 608 C C . VAL B 1 21 ? 14.60173 -19.84133 -4.66467 1.000 16.02595 22 VAL A C 1
ATOM 609 O O . VAL B 1 21 ? 14.63568 -19.81222 -3.43113 1.000 19.26807 22 VAL A O 1
ATOM 613 N N . ARG B 1 22 ? 14.87940 -18.76566 -5.40171 1.000 15.89551 23 ARG A N 1
ATOM 614 C CA . ARG B 1 22 ? 15.01582 -17.44512 -4.82425 1.000 14.57112 23 ARG A CA 1
ATOM 615 C C . ARG B 1 22 ? 14.11171 -16.49930 -5.60226 1.000 18.48081 23 ARG A C 1
ATOM 616 O O . ARG B 1 22 ? 13.78770 -16.74385 -6.76308 1.000 17.30487 23 ARG A O 1
ATOM 624 N N . GLY B 1 23 ? 13.70778 -15.42088 -4.94791 1.000 18.97365 24 GLY A N 1
ATOM 625 C CA . GLY B 1 23 ? 12.93669 -14.38902 -5.61397 1.000 18.95440 24 GLY A CA 1
ATOM 626 C C . GLY B 1 23 ? 12.90186 -13.16994 -4.72793 1.000 20.87086 24 GLY A C 1
ATOM 627 O O . GLY B 1 23 ? 13.58647 -13.11430 -3.70558 1.000 20.65840 24 GLY A O 1
ATOM 628 N N . TYR B 1 24 ? 12.08360 -12.19447 -5.11400 1.000 20.40435 25 TYR A N 1
ATOM 629 C CA . TYR B 1 24 ? 11.86769 -11.03895 -4.24693 1.000 18.70083 25 TYR A CA 1
ATOM 630 C C . TYR B 1 24 ? 11.20567 -11.45905 -2.93176 1.000 16.37364 25 TYR A C 1
ATOM 631 O O . TYR B 1 24 ? 10.20500 -12.18419 -2.92800 1.000 18.61641 25 TYR A O 1
ATOM 640 N N . LYS B 1 25 ? 11.74445 -10.97681 -1.80977 1.000 17.13127 26 LYS A N 1
ATOM 641 C CA . LYS B 1 25 ? 11.19873 -11.30740 -0.49647 1.000 17.96203 26 LYS A CA 1
ATOM 642 C C . LYS B 1 25 ? 9.70264 -11.01652 -0.44682 1.000 21.91947 26 LYS A C 1
ATOM 643 O O . LYS B 1 25 ? 9.26087 -9.90410 -0.73949 1.000 17.96191 26 LYS A O 1
ATOM 649 N N . GLN B 1 26 ? 8.92186 -12.03012 -0.08642 1.000 18.94627 27 GLN A N 1
ATOM 650 C CA . GLN B 1 26 ? 7.46669 -11.89943 -0.21322 1.000 20.70138 27 GLN A CA 1
ATOM 651 C C . GLN B 1 26 ? 6.92489 -10.82832 0.71658 1.000 19.02306 27 GLN A C 1
ATOM 652 O O . GLN B 1 26 ? 6.01512 -10.07468 0.34574 1.000 21.38773 27 GLN A O 1
ATOM 658 N N . GLU B 1 27 ? 7.48039 -10.74136 1.92827 1.000 15.95073 28 GLU A N 1
ATOM 659 C CA . GLU B 1 27 ? 7.04078 -9.73870 2.87839 1.000 15.83803 28 GLU A CA 1
ATOM 660 C C . GLU B 1 27 ? 7.19962 -8.33413 2.31001 1.000 25.41908 28 GLU A C 1
ATOM 661 O O . GLU B 1 27 ? 6.27992 -7.51304 2.40741 1.000 19.73355 28 GLU A O 1
ATOM 667 N N . ASP B 1 28 ? 8.35362 -8.05091 1.70286 1.000 19.12165 29 ASP A N 1
ATOM 668 C CA . ASP B 1 28 ? 8.63779 -6.71627 1.19430 1.000 20.26202 29 ASP A CA 1
ATOM 669 C C . ASP B 1 28 ? 7.75802 -6.36646 -0.00216 1.000 19.69902 29 ASP A C 1
ATOM 670 O O . ASP B 1 28 ? 7.32653 -5.21132 -0.13712 1.000 19.82953 29 ASP A O 1
ATOM 675 N N . VAL B 1 29 ? 7.54937 -7.32255 -0.91450 1.000 15.19438 30 VAL A N 1
ATOM 676 C CA . VAL B 1 29 ? 6.67294 -7.08119 -2.05676 1.000 17.00173 30 VAL A CA 1
ATOM 677 C C . VAL B 1 29 ? 5.24889 -6.79339 -1.57665 1.000 20.11366 30 VAL A C 1
ATOM 678 O O . VAL B 1 29 ? 4.61975 -5.82226 -2.01268 1.000 18.51349 30 VAL A O 1
ATOM 682 N N . ASP B 1 30 ? 4.73164 -7.62074 -0.66174 1.000 18.51466 31 ASP A N 1
ATOM 683 C CA . ASP B 1 30 ? 3.34755 -7.44729 -0.20095 1.000 20.07253 31 ASP A CA 1
ATOM 684 C C . ASP B 1 30 ? 3.16305 -6.10814 0.49383 1.000 19.18537 31 ASP A C 1
ATOM 685 O O . ASP B 1 30 ? 2.12379 -5.45700 0.33788 1.000 20.78424 31 ASP A O 1
ATOM 690 N N . LYS B 1 31 ? 4.11988 -5.72245 1.34631 1.000 13.31616 32 LYS A N 1
ATOM 691 C CA . LYS B 1 31 ? 3.97307 -4.44304 2.03552 1.000 16.97809 32 LYS A CA 1
ATOM 692 C C . LYS B 1 31 ? 4.00990 -3.28718 1.04519 1.000 18.44053 32 LYS A C 1
ATOM 693 O O . LYS B 1 31 ? 3.33703 -2.26738 1.25604 1.000 20.13591 32 LYS A O 1
ATOM 699 N N . PHE B 1 32 ? 4.78180 -3.42667 -0.04203 1.000 19.50938 33 PHE A N 1
ATOM 700 C CA . PHE B 1 32 ? 4.79415 -2.41482 -1.09937 1.000 19.31559 33 PHE A CA 1
ATOM 701 C C . PHE B 1 32 ? 3.44874 -2.36744 -1.82550 1.000 17.00967 33 PHE A C 1
ATOM 702 O O . PHE B 1 32 ? 2.91785 -1.28280 -2.09611 1.000 18.16110 33 PHE A O 1
ATOM 710 N N . LEU B 1 33 ? 2.88923 -3.53455 -2.14177 1.000 15.73958 34 LEU A N 1
ATOM 711 C CA . LEU B 1 33 ? 1.58312 -3.60974 -2.78544 1.000 17.35970 34 LEU A CA 1
ATOM 712 C C . LEU B 1 33 ? 0.48496 -3.01968 -1.90902 1.000 16.52290 34 LEU A C 1
ATOM 713 O O . LEU B 1 33 ? -0.50916 -2.50520 -2.43062 1.000 18.42998 34 LEU A O 1
ATOM 718 N N . ASP B 1 34 ? 0.62339 -3.12640 -0.58616 1.000 16.24980 35 ASP A N 1
ATOM 719 C CA . ASP B 1 34 ? -0.35652 -2.53715 0.32936 1.000 17.92694 35 ASP A CA 1
ATOM 720 C C . ASP B 1 34 ? -0.39132 -1.01096 0.20461 1.000 22.07036 35 ASP A C 1
ATOM 721 O O . ASP B 1 34 ? -1.46326 -0.39377 0.24476 1.000 18.93344 35 ASP A O 1
ATOM 726 N N . MET B 1 35 ? 0.77488 -0.38444 0.07434 1.000 17.48138 36 MET A N 1
ATOM 727 C CA . MET B 1 35 ? 0.82392 1.05737 -0.16179 1.000 20.60757 36 MET A CA 1
ATOM 728 C C . MET B 1 35 ? 0.23528 1.41409 -1.51756 1.000 23.80318 36 MET A C 1
ATOM 729 O O . MET B 1 35 ? -0.46389 2.42504 -1.64762 1.000 25.45132 36 MET A O 1
ATOM 734 N N . ILE B 1 36 ? 0.50590 0.59477 -2.53767 1.000 17.87472 37 ILE A N 1
ATOM 735 C CA . ILE B 1 36 ? -0.02750 0.85338 -3.87313 1.000 17.81470 37 ILE A CA 1
ATOM 736 C C . ILE B 1 36 ? -1.55007 0.78602 -3.86757 1.000 21.28493 37 ILE A C 1
ATOM 737 O O . ILE B 1 36 ? -2.22502 1.59783 -4.51717 1.000 20.78588 37 ILE A O 1
ATOM 742 N N . ILE B 1 37 ? -2.11267 -0.19164 -3.15286 1.000 18.67619 38 ILE A N 1
ATOM 743 C CA . ILE B 1 37 ? -3.57225 -0.30234 -3.04772 1.000 20.59607 38 ILE A CA 1
ATOM 744 C C . ILE B 1 37 ? -4.15711 0.94791 -2.41056 1.000 19.66052 38 ILE A C 1
ATOM 745 O O . ILE B 1 37 ? -5.22068 1.43686 -2.81379 1.000 21.94883 38 ILE A O 1
ATOM 750 N N . LYS B 1 38 ? -3.49660 1.46009 -1.37935 1.000 20.13245 39 LYS A N 1
ATOM 751 C CA . LYS B 1 38 ? -3.97857 2.68088 -0.74482 1.000 28.55030 39 LYS A CA 1
ATOM 752 C C . LYS B 1 38 ? -3.90699 3.85453 -1.71110 1.000 26.73571 39 LYS A C 1
ATOM 753 O O . LYS B 1 38 ? -4.79046 4.71462 -1.71804 1.000 22.77831 39 LYS A O 1
ATOM 759 N N . ASP B 1 39 ? -2.87191 3.89522 -2.54989 1.000 23.52643 40 ASP A N 1
ATOM 760 C CA . ASP B 1 39 ? -2.77522 4.95583 -3.54829 1.000 26.09112 40 ASP A CA 1
ATOM 761 C C . ASP B 1 39 ? -3.88357 4.84629 -4.59840 1.000 25.21656 40 ASP A C 1
ATOM 762 O O . ASP B 1 39 ? -4.43309 5.86862 -5.02672 1.000 25.92040 40 ASP A O 1
ATOM 767 N N . TYR B 1 40 ? -4.24309 3.62719 -5.02572 1.000 19.28084 41 TYR A N 1
ATOM 768 C CA . TYR B 1 40 ? -5.34304 3.50650 -5.98664 1.000 24.61506 41 TYR A CA 1
ATOM 769 C C . TYR B 1 40 ? -6.62849 4.09465 -5.41546 1.000 24.61272 41 TYR A C 1
ATOM 770 O O . TYR B 1 40 ? -7.39858 4.74900 -6.12961 1.000 26.53470 41 TYR A O 1
ATOM 779 N N . GLU B 1 41 ? -6.86983 3.87743 -4.12571 1.000 25.06167 42 GLU A N 1
ATOM 780 C CA . GLU B 1 41 ? -8.04109 4.45991 -3.47514 1.000 28.19657 42 GLU A CA 1
ATOM 781 C C . GLU B 1 41 ? -7.97474 5.98289 -3.48856 1.000 30.66899 42 GLU A C 1
ATOM 782 O O . GLU B 1 41 ? -8.96380 6.66108 -3.79821 1.000 24.67404 42 GLU A O 1
ATOM 788 N N . THR B 1 42 ? -6.80499 6.53306 -3.16231 1.000 26.81929 43 THR A N 1
ATOM 789 C CA . THR B 1 42 ? -6.63033 7.97851 -3.13256 1.000 27.93259 43 THR A CA 1
ATOM 790 C C . THR B 1 42 ? -6.80687 8.59126 -4.51386 1.000 28.09611 43 THR A C 1
ATOM 791 O O . THR B 1 42 ? -7.47284 9.62106 -4.65504 1.000 27.06839 43 THR A O 1
ATOM 795 N N . PHE B 1 43 ? -6.22258 7.97555 -5.54655 1.000 24.68248 44 PHE A N 1
ATOM 796 C CA . PHE B 1 43 ? -6.41991 8.46997 -6.90727 1.000 23.26107 44 PHE A CA 1
ATOM 797 C C . PHE B 1 43 ? -7.89953 8.50750 -7.26829 1.000 26.06629 44 PHE A C 1
ATOM 798 O O . PHE B 1 43 ? -8.39761 9.50563 -7.79971 1.000 27.08965 44 PHE A O 1
ATOM 806 N N . HIS B 1 44 ? -8.61812 7.41808 -6.99820 1.000 24.76484 45 HIS A N 1
ATOM 807 C CA . HIS B 1 44 ? -10.02501 7.36008 -7.38928 1.000 31.92679 45 HIS A CA 1
ATOM 808 C C . HIS B 1 44 ? -10.85414 8.40606 -6.65778 1.000 28.12890 45 HIS A C 1
ATOM 809 O O . HIS B 1 44 ? -11.75920 9.00820 -7.24831 1.000 25.59676 45 HIS A O 1
ATOM 816 N N . GLN B 1 45 ? -10.57606 8.61991 -5.36912 1.000 32.16626 46 GLN A N 1
ATOM 817 C CA . GLN B 1 45 ? -11.30194 9.63870 -4.61649 1.000 34.10906 46 GLN A CA 1
ATOM 818 C C . GLN B 1 45 ? -10.99034 11.02840 -5.14534 1.000 30.04810 46 GLN A C 1
ATOM 819 O O . GLN B 1 45 ? -11.88191 11.87600 -5.24075 1.000 31.72308 46 GLN A O 1
ATOM 825 N N . GLU B 1 46 ? -9.72485 11.28650 -5.48150 1.000 27.18452 47 GLU A N 1
ATOM 826 C CA . GLU B 1 46 ? -9.36685 12.59716 -6.00735 1.000 26.69205 47 GLU A CA 1
ATOM 827 C C . GLU B 1 46 ? -10.04558 12.84223 -7.34786 1.000 31.13588 47 GLU A C 1
ATOM 828 O O . GLU B 1 46 ? -10.61198 13.91579 -7.59018 1.000 37.98422 47 GLU A O 1
ATOM 834 N N . ILE B 1 47 ? -10.00583 11.84714 -8.23135 1.000 26.51427 48 ILE A N 1
ATOM 835 C CA . ILE B 1 47 ? -10.64413 11.97737 -9.53568 1.000 23.86781 48 ILE A CA 1
ATOM 836 C C . ILE B 1 47 ? -12.14944 12.14095 -9.37730 1.000 31.02200 48 ILE A C 1
ATOM 837 O O . ILE B 1 47 ? -12.78150 12.93154 -10.08565 1.000 32.54235 48 ILE A O 1
ATOM 842 N N . GLU B 1 48 ? -12.74990 11.40247 -8.44312 1.000 36.63819 49 GLU A N 1
ATOM 843 C CA . GLU B 1 48 ? -14.19697 11.49532 -8.28063 1.000 36.20793 49 GLU A CA 1
ATOM 844 C C . GLU B 1 48 ? -14.60176 12.86789 -7.75412 1.000 33.00534 49 GLU A C 1
ATOM 845 O O . GLU B 1 48 ? -15.58785 13.45160 -8.21949 1.000 31.64010 49 GLU A O 1
ATOM 851 N N . GLU B 1 49 ? -13.84846 13.40945 -6.79609 1.000 33.96950 50 GLU A N 1
ATOM 852 C CA . GLU B 1 49 ? -14.12576 14.76426 -6.32979 1.000 37.24196 50 GLU A CA 1
ATOM 853 C C . GLU B 1 49 ? -14.04941 15.76107 -7.47923 1.000 33.85528 50 GLU A C 1
ATOM 854 O O . GLU B 1 49 ? -14.95907 16.57038 -7.67186 1.000 32.14125 50 GLU A O 1
ATOM 860 N N . LEU B 1 50 ? -12.97424 15.70396 -8.27007 1.000 28.91580 51 LEU A N 1
ATOM 861 C CA . LEU B 1 50 ? -12.80034 16.67224 -9.35101 1.000 32.94758 51 LEU A CA 1
ATOM 862 C C . LEU B 1 50 ? -13.90310 16.56017 -10.39995 1.000 32.82707 51 LEU A C 1
ATOM 863 O O . LEU B 1 50 ? -14.34944 17.57424 -10.94635 1.000 33.15405 51 LEU A O 1
ATOM 868 N N . GLN B 1 51 ? -14.33785 15.33626 -10.71163 1.000 30.19503 52 GLN A N 1
ATOM 869 C CA . GLN B 1 51 ? -15.40032 15.15001 -11.69718 1.000 34.11815 52 GLN A CA 1
ATOM 870 C C . GLN B 1 51 ? -16.71742 15.73915 -11.21720 1.000 29.10919 52 GLN A C 1
ATOM 871 O O . GLN B 1 51 ? -17.43278 16.38537 -11.99182 1.000 33.04029 52 GLN A O 1
ATOM 877 N N . GLN B 1 52 ? -17.06771 15.50900 -9.95160 1.000 37.01784 53 GLN A N 1
ATOM 878 C CA . GLN B 1 52 ? -18.28523 16.09898 -9.40946 1.000 39.80191 53 GLN A CA 1
ATOM 879 C C . GLN B 1 52 ? -18.20693 17.61429 -9.43509 1.000 38.93960 53 GLN A C 1
ATOM 880 O O . GLN B 1 52 ? -19.18116 18.28991 -9.78360 1.000 41.23366 53 GLN A O 1
ATOM 886 N N . GLU B 1 53 ? -17.04700 18.16559 -9.07520 1.000 36.58426 54 GLU A N 1
ATOM 887 C CA . GLU B 1 53 ? -16.90287 19.61535 -9.03968 1.000 33.56452 54 GLU A CA 1
ATOM 888 C C . GLU B 1 53 ? -17.00108 20.21559 -10.43505 1.000 35.47474 54 GLU A C 1
ATOM 889 O O . GLU B 1 53 ? -17.69508 21.21783 -10.63574 1.000 36.49941 54 GLU A O 1
ATOM 895 N N . ASN B 1 54 ? -16.31469 19.61805 -11.41225 1.000 35.88180 55 ASN A N 1
ATOM 896 C CA . ASN B 1 54 ? -16.40011 20.11739 -12.78016 1.000 41.42850 55 ASN A CA 1
ATOM 897 C C . ASN B 1 54 ? -17.81102 19.97778 -13.33243 1.000 47.63631 55 ASN A C 1
ATOM 898 O O . ASN B 1 54 ? -18.27575 20.84892 -14.07504 1.000 54.08409 55 ASN A O 1
ATOM 903 N N . LEU B 1 55 ? -18.51292 18.89781 -12.97497 1.000 46.19058 56 LEU A N 1
ATOM 904 C CA . LEU B 1 55 ? -19.90545 18.75595 -13.38861 1.000 43.85517 56 LEU A CA 1
ATOM 905 C C . LEU B 1 55 ? -20.75420 19.88962 -12.83146 1.000 46.69280 56 LEU A C 1
ATOM 906 O O . LEU B 1 55 ? -21.51438 20.52693 -13.56726 1.000 47.12374 56 LEU A O 1
ATOM 908 N N . GLN B 1 56 ? -20.62917 20.16420 -11.52845 1.000 46.99811 57 GLN A N 1
ATOM 909 C CA . GLN B 1 56 ? -21.39449 21.25211 -10.92793 1.000 42.70394 57 GLN A CA 1
ATOM 910 C C . GLN B 1 56 ? -21.03967 22.58755 -11.56092 1.000 43.26845 57 GLN A C 1
ATOM 911 O O . GLN B 1 56 ? -21.92237 23.41290 -11.81695 1.000 48.71711 57 GLN A O 1
ATOM 913 N N . LEU B 1 57 ? -19.75290 22.81791 -11.82755 1.000 40.83101 58 LEU A N 1
ATOM 914 C CA . LEU B 1 57 ? -19.34731 24.06377 -12.47118 1.000 41.76069 58 LEU A CA 1
ATOM 915 C C . LEU B 1 57 ? -19.91593 24.16133 -13.88025 1.000 46.02916 58 LEU A C 1
ATOM 916 O O . LEU B 1 57 ? -20.39511 25.22566 -14.29178 1.000 52.29205 58 LEU A O 1
ATOM 921 N N . LYS B 1 58 ? -19.87406 23.05717 -14.63280 1.000 41.69455 59 LYS A N 1
ATOM 922 C CA . LYS B 1 58 ? -20.41095 23.05632 -15.98928 1.000 48.42140 59 LYS A CA 1
ATOM 923 C C . LYS B 1 58 ? -21.89833 23.35185 -15.99146 1.000 54.29470 59 LYS A C 1
ATOM 924 O O . LYS B 1 58 ? -22.41122 23.94923 -16.94331 1.000 61.58964 59 LYS A O 1
ATOM 930 N N . LYS B 1 59 ? -22.60461 22.95146 -14.93550 1.000 55.87256 60 LYS A N 1
ATOM 931 C CA . LYS B 1 59 ? -24.01512 23.29513 -14.83125 1.000 55.58259 60 LYS A CA 1
ATOM 932 C C . LYS B 1 59 ? -24.21344 24.79755 -14.66153 1.000 66.30607 60 LYS A C 1
ATOM 933 O O . LYS B 1 59 ? -25.19001 25.35315 -15.17783 1.000 73.85543 60 LYS A O 1
ATOM 935 N N . GLN B 1 60 ? -23.29486 25.47518 -13.96519 1.000 64.97579 61 GLN A N 1
ATOM 936 C CA . GLN B 1 60 ? -23.46052 26.90603 -13.72715 1.000 60.03230 61 GLN A CA 1
ATOM 937 C C . GLN B 1 60 ? -23.26241 27.72499 -14.99545 1.000 61.38096 61 GLN A C 1
ATOM 938 O O . GLN B 1 60 ? -23.82406 28.81854 -15.11292 1.000 68.66175 61 GLN A O 1
ATOM 944 N N . LEU B 1 61 ? -22.47471 27.23038 -15.94344 1.000 59.13481 62 LEU A N 1
ATOM 945 C CA . LEU B 1 61 ? -22.20967 27.97783 -17.16846 1.000 60.83916 62 LEU A CA 1
ATOM 946 C C . LEU B 1 61 ? -23.34160 27.85287 -18.19178 1.000 63.64102 62 LEU A C 1
ATOM 947 O O . LEU B 1 61 ? -23.96258 26.79828 -18.33015 1.000 66.21989 62 LEU A O 1
ATOM 952 N N . PHE C 2 5 ? 16.56540 3.04413 -18.04918 1.000 59.54573 5 PHE D N 1
ATOM 953 C CA . PHE C 2 5 ? 15.50056 2.05975 -18.24314 1.000 57.63702 5 PHE D CA 1
ATOM 954 C C . PHE C 2 5 ? 14.11763 2.66684 -18.03822 1.000 52.47032 5 PHE D C 1
ATOM 955 O O . PHE C 2 5 ? 13.87856 3.37385 -17.06217 1.000 52.01051 5 PHE D O 1
ATOM 963 N N . ASN C 2 6 ? 13.20117 2.37687 -18.95977 1.000 44.55707 6 ASN D N 1
ATOM 964 C CA . ASN C 2 6 ? 11.83101 2.84261 -18.83800 1.000 39.66839 6 ASN D CA 1
ATOM 965 C C . ASN C 2 6 ? 10.88398 1.80644 -18.24336 1.000 38.83768 6 ASN D C 1
ATOM 966 O O . ASN C 2 6 ? 9.71010 2.12841 -18.03545 1.000 37.87865 6 ASN D O 1
ATOM 971 N N . SER C 2 7 ? 11.34012 0.57683 -17.98360 1.000 36.75328 7 SER D N 1
ATOM 972 C CA . SER C 2 7 ? 10.47293 -0.43140 -17.38675 1.000 28.20969 7 SER D CA 1
ATOM 973 C C . SER C 2 7 ? 11.27016 -1.29403 -16.41771 1.000 20.75203 7 SER D C 1
ATOM 974 O O . SER C 2 7 ? 12.48899 -1.45944 -16.55358 1.000 25.59715 7 SER D O 1
ATOM 977 N N . ARG C 2 8 ? 10.57132 -1.81162 -15.41101 1.000 19.94992 8 ARG D N 1
ATOM 978 C CA . ARG C 2 8 ? 11.20130 -2.75678 -14.49234 1.000 23.19139 8 ARG D CA 1
ATOM 979 C C . ARG C 2 8 ? 11.63375 -4.02339 -15.21201 1.000 28.01232 8 ARG D C 1
ATOM 980 O O . ARG C 2 8 ? 12.70322 -4.58125 -14.92426 1.000 25.07422 8 ARG D O 1
ATOM 988 N N . GLU C 2 9 ? 10.80677 -4.50466 -16.14062 1.000 25.14507 9 GLU D N 1
ATOM 989 C CA . GLU C 2 9 ? 11.11711 -5.76894 -16.79730 1.000 27.95231 9 GLU D CA 1
ATOM 990 C C . GLU C 2 9 ? 12.35512 -5.63661 -17.68021 1.000 25.16417 9 GLU D C 1
ATOM 991 O O . GLU C 2 9 ? 13.18533 -6.55114 -17.72980 1.000 25.82986 9 GLU D O 1
ATOM 997 N N . ALA C 2 10 ? 12.52685 -4.48983 -18.34467 1.000 24.56939 10 ALA D N 1
ATOM 998 C CA . ALA C 2 10 ? 13.71095 -4.30108 -19.17827 1.000 26.24585 10 ALA D CA 1
ATOM 999 C C . ALA C 2 10 ? 14.97733 -4.21905 -18.33184 1.000 23.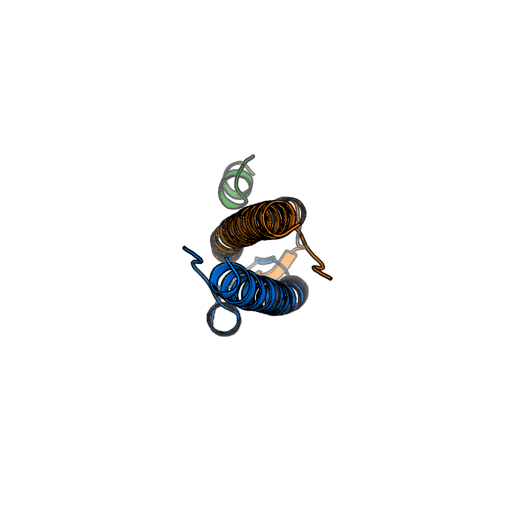69893 10 ALA D C 1
ATOM 1000 O O . ALA C 2 10 ? 16.03221 -4.71556 -18.73856 1.000 30.87423 10 ALA D O 1
ATOM 1002 N N . ARG C 2 11 ? 14.89154 -3.60365 -17.15178 1.000 26.43566 11 ARG D N 1
ATOM 1003 C CA . ARG C 2 11 ? 16.02139 -3.62708 -16.22672 1.000 27.19322 11 ARG D CA 1
ATOM 1004 C C . ARG C 2 11 ? 16.31599 -5.04393 -15.74106 1.000 24.51984 11 ARG D C 1
ATOM 1005 O O . ARG C 2 11 ? 17.48183 -5.45999 -15.69020 1.000 27.05592 11 ARG D O 1
ATOM 1013 N N . ARG C 2 12 ? 15.27358 -5.80515 -15.39457 1.000 26.95776 12 ARG D N 1
ATOM 1014 C CA . ARG C 2 12 ? 15.47152 -7.16783 -14.90787 1.000 30.93701 12 ARG D CA 1
ATOM 1015 C C . ARG C 2 12 ? 16.16122 -8.03694 -15.95114 1.000 33.77761 12 ARG D C 1
ATOM 1016 O O . ARG C 2 12 ? 17.07017 -8.81327 -15.62430 1.000 36.27677 12 ARG D O 1
ATOM 1024 N N . LYS C 2 13 ? 15.73183 -7.93058 -17.21196 1.000 27.13655 13 LYS D N 1
ATOM 1025 C CA . LYS C 2 13 ? 16.33694 -8.71809 -18.28164 1.000 32.28003 13 LYS D CA 1
ATOM 1026 C C . LYS C 2 13 ? 17.80652 -8.36442 -18.46063 1.000 37.07188 13 LYS D C 1
ATOM 1027 O O . LYS C 2 13 ? 18.66499 -9.25393 -18.54425 1.000 37.47687 13 LYS D O 1
ATOM 1033 N N . ALA C 2 14 ? 18.11072 -7.06283 -18.53177 1.000 33.96147 14 ALA D N 1
ATOM 1034 C CA . ALA C 2 14 ? 19.49060 -6.62703 -18.73268 1.000 38.49435 14 ALA D CA 1
ATOM 1035 C C . ALA C 2 14 ? 20.38720 -7.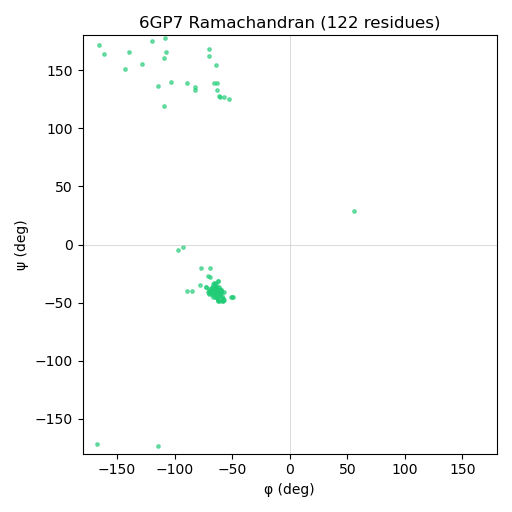10541 -17.60144 1.000 43.50356 14 ALA D C 1
ATOM 1036 O O . ALA C 2 14 ? 21.53999 -7.48789 -17.83181 1.000 45.76744 14 ALA D O 1
ATOM 1038 N N . ASN C 2 15 ? 19.88105 -7.08416 -16.37373 1.000 45.79177 15 ASN D N 1
ATOM 1039 C CA . ASN C 2 15 ? 20.60300 -7.66453 -15.25391 1.000 51.77649 15 ASN D CA 1
ATOM 1040 C C . ASN C 2 15 ? 20.51157 -9.18252 -15.32841 1.000 53.71676 15 ASN D C 1
ATOM 1041 O O . ASN C 2 15 ? 20.68816 -9.86689 -14.32826 1.000 57.00526 15 ASN D O 1
#

Foldseek 3Di:
DDDDALVCLLPDDDDDDPPDDDPVVVVVVSVVVSVVRVVVVVVVVVVVVVVVVVVVVVD/DDDAALVRLVPDDDDADVDDPDPVVVVVVSVVVNVVRVVVVVVVVVVVVVVVVVVVVD/DPDPVVVVVVD

GO terms:
  GO:0005737 cytoplasm (C, EXP)

Radius of gyration: 18.2 Å; Cα contacts (8 Å, |Δi|>4): 139; chains: 3; bounding box: 45×56×22 Å

Organism: Bacillus subtilis (strain 168) (NCBI:txid224308)

Secondary structure (DSSP, 8-state):
-----HHHHHH----B-SEEE-HHHHHHHHHHHHHHHHHHHHHHHHHHHHHHHHHHH-/-----HHHHHH----EEETPBPHHHHHHHHHHHHHHHHHHHHHHHHHHHHHHHHHHHH-/---HHHHHHH-

B-factor: mean 34.58,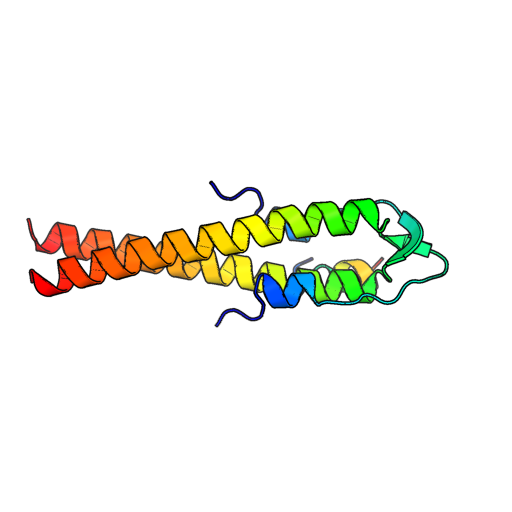 std 15.19, range [13.32, 89.25]

Nearest PDB structures (foldseek):
  6gp7-assembly1_B  TM=1.017E+00  e=6.069E-08  Bacillus subtilis subsp. subtilis str. 168
  4ug3-assembly1_A  TM=9.580E-01  e=3.054E-07  Bacillus subtilis subsp. subtilis str. 168
  4ug3-assembly2_C  TM=9.819E-01  e=1.779E-06  Bacillus subtilis subsp. subtilis str. 168
  6gqn-assembly1_B  TM=9.894E-01  e=4.723E-04  Streptococcus pneumoniae R6
  2wuk-assembly2_D  TM=9.662E-01  e=1.287E-02  Bacillus subtilis

Sequence (128 aa):
KVKLSAKEILEKEFKTGVRGYKQEDVDKFLDMIIKDYETFHQEIEELQQENLQLKKQLEKVKLSAKEILEKEFKTGVRGYKQEDVDKFLDMIIKDYETFHQEIEELQQENLQLKKQLFNSREARRKAN